Protein AF-A0A6V8LB64-F1 (afdb_monomer_lite)

Sequence (101 aa):
MHPEALSVLPAGDWRAIATSLDHGDYAGAVTALVGRNAAVMSARGGAAPWLDISNGRVRVQFRGDEAGSLLDADEVRQLWWYPYFIPSLRSILTTLQKGRP

Structure (mmCIF, N/CA/C/O backbone):
data_AF-A0A6V8LB64-F1
#
_entry.id   AF-A0A6V8LB64-F1
#
loop_
_atom_site.group_PDB
_atom_site.id
_atom_site.type_symbol
_atom_site.label_atom_id
_atom_site.label_alt_id
_atom_site.label_comp_id
_atom_site.label_asym_id
_atom_site.label_entity_id
_atom_site.label_seq_id
_atom_site.pdbx_PDB_ins_code
_atom_site.Cartn_x
_atom_site.Cartn_y
_atom_site.Cartn_z
_atom_site.occupancy
_atom_site.B_iso_or_equiv
_atom_site.auth_seq_id
_atom_site.auth_comp_id
_atom_site.auth_asym_id
_atom_site.auth_atom_id
_atom_site.pdbx_PDB_model_num
ATOM 1 N N . MET A 1 1 ? 0.916 -7.782 -23.542 1.00 68.38 1 MET A N 1
ATOM 2 C CA . MET A 1 1 ? 0.747 -6.340 -23.263 1.00 68.38 1 MET A CA 1
ATOM 3 C C . MET A 1 1 ? 1.019 -5.569 -24.541 1.00 68.38 1 MET A C 1
ATOM 5 O O . MET A 1 1 ? 1.963 -5.923 -25.240 1.00 68.38 1 MET A O 1
ATOM 9 N N . HIS A 1 2 ? 0.229 -4.546 -24.883 1.00 74.75 2 HIS A N 1
ATOM 10 C CA . HIS A 1 2 ? 0.499 -3.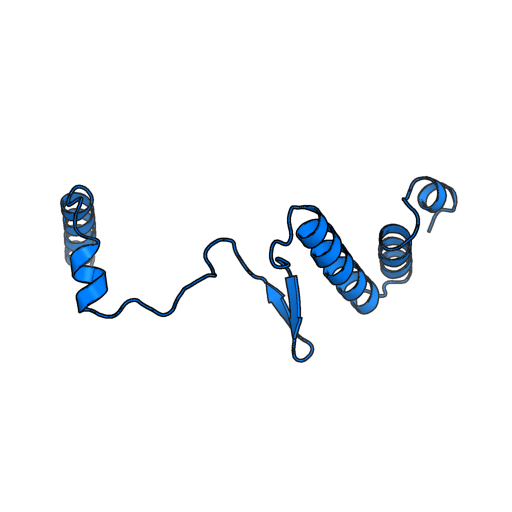751 -26.089 1.00 74.75 2 HIS A CA 1
ATOM 11 C C . HIS A 1 2 ? 1.784 -2.913 -25.900 1.00 74.75 2 HIS A C 1
ATOM 13 O O . HIS A 1 2 ? 1.916 -2.262 -24.862 1.00 74.75 2 HIS A O 1
ATOM 19 N N . PRO A 1 3 ? 2.728 -2.889 -26.858 1.00 72.44 3 PRO A N 1
ATOM 20 C CA . PRO A 1 3 ? 4.019 -2.208 -26.699 1.00 72.44 3 PRO A CA 1
ATOM 21 C C . PRO A 1 3 ? 3.893 -0.698 -26.432 1.00 72.44 3 PRO A C 1
ATOM 23 O O . PRO A 1 3 ? 4.677 -0.143 -25.665 1.00 72.44 3 PRO A O 1
ATOM 26 N N . GLU A 1 4 ? 2.858 -0.047 -26.965 1.00 76.94 4 GLU A N 1
ATOM 27 C CA . GLU A 1 4 ? 2.568 1.373 -26.695 1.00 76.94 4 GLU A CA 1
ATOM 28 C C . GLU A 1 4 ? 2.164 1.641 -25.233 1.00 76.94 4 GLU A C 1
ATOM 30 O O . GLU A 1 4 ? 2.417 2.718 -24.690 1.00 76.94 4 GLU A O 1
ATOM 35 N N . ALA A 1 5 ? 1.581 0.650 -24.550 1.00 71.00 5 ALA A N 1
ATOM 36 C CA . ALA A 1 5 ? 1.205 0.782 -23.145 1.00 71.00 5 ALA A CA 1
ATOM 37 C C . ALA A 1 5 ? 2.438 0.787 -22.220 1.00 71.00 5 ALA A C 1
ATOM 39 O O . ALA A 1 5 ? 2.428 1.428 -21.172 1.00 71.00 5 ALA A O 1
ATOM 40 N N . LEU A 1 6 ? 3.534 0.130 -22.613 1.00 72.69 6 LEU A N 1
ATOM 41 C CA . LEU A 1 6 ? 4.793 0.129 -21.855 1.00 72.69 6 LEU A CA 1
ATOM 42 C C . LEU A 1 6 ? 5.568 1.446 -21.988 1.00 72.69 6 LEU A C 1
ATOM 44 O O . LEU A 1 6 ? 6.297 1.824 -21.064 1.00 72.69 6 LEU A O 1
ATOM 48 N N . SER A 1 7 ? 5.417 2.155 -23.111 1.00 76.12 7 SER A N 1
ATOM 49 C CA . SER A 1 7 ? 6.097 3.436 -23.339 1.00 76.12 7 SER A CA 1
ATOM 50 C C . SER A 1 7 ? 5.518 4.589 -22.524 1.00 76.12 7 SER A C 1
ATOM 52 O O . SER A 1 7 ? 6.252 5.522 -22.214 1.00 76.12 7 SER A O 1
ATOM 54 N N . VAL A 1 8 ? 4.240 4.520 -22.139 1.00 80.88 8 VAL A N 1
ATOM 55 C CA . VAL A 1 8 ? 3.583 5.563 -21.328 1.00 80.88 8 VAL A CA 1
ATOM 56 C C . VAL A 1 8 ? 3.765 5.366 -19.822 1.00 80.88 8 VAL A C 1
ATOM 58 O O . VAL A 1 8 ? 3.549 6.298 -19.048 1.00 80.88 8 VAL A O 1
ATOM 61 N N . LEU A 1 9 ? 4.172 4.169 -19.386 1.00 75.69 9 LEU A N 1
ATOM 62 C CA . LEU A 1 9 ? 4.407 3.888 -17.973 1.00 75.69 9 LEU A CA 1
ATOM 63 C C . LEU A 1 9 ? 5.793 4.386 -17.536 1.00 75.69 9 LEU A C 1
ATOM 65 O O . LEU A 1 9 ? 6.789 4.089 -18.212 1.00 75.69 9 LEU A O 1
ATOM 69 N N . PRO A 1 10 ? 5.891 5.063 -16.373 1.00 75.81 10 PRO A N 1
ATOM 70 C CA . PRO A 1 10 ? 7.176 5.367 -15.760 1.00 75.81 10 PRO A CA 1
ATOM 71 C C . PRO A 1 10 ? 8.009 4.089 -15.595 1.00 75.81 10 PRO A C 1
ATOM 73 O O . PRO A 1 10 ? 7.471 3.023 -15.283 1.00 75.81 10 PRO A O 1
ATOM 76 N N . ALA A 1 11 ? 9.324 4.189 -15.805 1.00 70.56 11 ALA A N 1
ATOM 77 C CA . ALA A 1 11 ? 10.236 3.071 -15.577 1.00 70.56 11 ALA A CA 1
ATOM 78 C C . ALA A 1 11 ? 10.195 2.594 -14.108 1.00 70.56 11 ALA A C 1
ATOM 80 O O . ALA A 1 11 ? 9.788 3.336 -13.213 1.00 70.56 11 ALA A O 1
ATOM 81 N N . GLY A 1 12 ? 10.631 1.355 -13.862 1.00 78.00 12 GLY A N 1
ATOM 82 C CA . GLY A 1 12 ? 10.620 0.748 -12.527 1.00 78.00 12 GLY A CA 1
ATOM 83 C C . GLY A 1 12 ? 9.288 0.070 -12.193 1.00 78.00 12 GLY A C 1
ATOM 84 O O . GLY A 1 12 ? 8.746 -0.671 -13.018 1.00 78.00 12 GLY A O 1
ATOM 85 N N . ASP A 1 13 ? 8.770 0.320 -10.989 1.00 84.50 13 ASP A N 1
ATOM 86 C CA . ASP A 1 13 ? 7.663 -0.423 -10.367 1.00 84.50 13 ASP A CA 1
ATOM 87 C C . ASP A 1 13 ? 6.420 -0.554 -11.258 1.00 84.50 13 ASP A C 1
ATOM 89 O O . ASP A 1 13 ? 5.825 -1.625 -11.345 1.00 84.50 13 ASP A O 1
ATOM 93 N N . TRP A 1 14 ? 6.036 0.508 -11.976 1.00 88.00 14 TRP A N 1
ATOM 94 C CA . TRP A 1 14 ? 4.827 0.499 -12.807 1.00 88.00 14 TRP A CA 1
ATOM 95 C C . TRP A 1 14 ? 4.915 -0.459 -13.996 1.00 88.00 14 TRP A C 1
ATOM 97 O O . TRP A 1 14 ? 3.919 -1.099 -14.334 1.00 88.00 14 TRP A O 1
ATOM 107 N N . ARG A 1 15 ? 6.099 -0.620 -14.600 1.00 88.69 15 ARG A N 1
ATOM 108 C CA . ARG A 1 15 ? 6.309 -1.619 -15.658 1.00 88.69 15 ARG A CA 1
ATOM 109 C C . ARG A 1 15 ? 6.297 -3.038 -15.103 1.00 88.69 15 ARG A C 1
ATOM 111 O O . ARG A 1 15 ? 5.749 -3.923 -15.755 1.00 88.69 15 ARG A O 1
ATOM 118 N N . ALA A 1 16 ? 6.851 -3.251 -13.908 1.00 88.31 16 ALA A N 1
ATOM 119 C CA . ALA A 1 16 ? 6.835 -4.555 -13.247 1.00 88.31 16 ALA A CA 1
ATOM 120 C C . ALA A 1 16 ? 5.402 -4.983 -12.888 1.00 88.31 16 ALA A C 1
ATOM 122 O O . ALA A 1 16 ? 4.997 -6.101 -13.205 1.00 88.31 16 ALA A O 1
ATOM 123 N N . ILE A 1 17 ? 4.606 -4.068 -12.323 1.00 91.62 17 ILE A N 1
ATOM 124 C CA . ILE A 1 17 ? 3.183 -4.286 -12.025 1.00 91.62 17 ILE A CA 1
ATOM 125 C C . ILE A 1 17 ? 2.428 -4.650 -13.303 1.00 91.62 17 ILE A C 1
ATOM 127 O O . ILE A 1 17 ? 1.740 -5.667 -13.351 1.00 91.62 17 ILE A O 1
ATOM 131 N N . ALA A 1 18 ? 2.572 -3.843 -14.353 1.00 90.25 18 ALA A N 1
ATOM 132 C CA . ALA A 1 18 ? 1.796 -4.031 -15.568 1.00 90.25 18 ALA A CA 1
ATOM 133 C C . ALA A 1 18 ? 2.190 -5.303 -16.339 1.00 90.25 18 ALA A C 1
ATOM 135 O O . ALA A 1 18 ? 1.315 -6.003 -16.840 1.00 90.25 18 ALA A O 1
ATOM 136 N N . THR A 1 19 ? 3.481 -5.650 -16.355 1.00 90.25 19 THR A N 1
ATOM 137 C CA . THR A 1 19 ? 3.966 -6.927 -16.907 1.00 90.25 19 THR A CA 1
ATOM 138 C C . THR A 1 19 ? 3.385 -8.114 -16.144 1.00 90.25 19 THR A C 1
ATOM 140 O O . THR A 1 19 ? 2.907 -9.059 -16.766 1.00 90.25 19 THR A O 1
ATOM 143 N N . SER A 1 20 ? 3.385 -8.058 -14.809 1.00 92.56 20 SER A N 1
ATOM 144 C CA . SER A 1 20 ? 2.867 -9.145 -13.969 1.00 92.56 20 SER A CA 1
ATOM 145 C C . SER A 1 20 ? 1.364 -9.347 -14.186 1.00 92.56 20 SER A C 1
ATOM 147 O O . SER A 1 20 ? 0.910 -10.472 -14.369 1.00 92.56 20 SER A O 1
ATOM 149 N N . LEU A 1 21 ? 0.594 -8.255 -14.268 1.00 91.94 21 LEU A N 1
ATOM 150 C CA . LEU A 1 21 ? -0.842 -8.306 -14.567 1.00 91.94 21 LEU A CA 1
ATOM 151 C C . LEU A 1 21 ? -1.134 -8.900 -15.950 1.00 91.94 21 LEU A C 1
ATOM 153 O O . LEU A 1 21 ? -2.057 -9.696 -16.086 1.00 91.94 21 LEU A O 1
ATOM 157 N N . ASP A 1 22 ? -0.345 -8.538 -16.961 1.00 92.75 22 ASP A N 1
ATOM 158 C CA . ASP A 1 22 ? -0.500 -9.044 -18.327 1.00 92.75 22 ASP A CA 1
ATOM 159 C C . ASP A 1 22 ? -0.248 -10.554 -18.440 1.00 92.75 22 ASP A C 1
ATOM 161 O O . ASP A 1 22 ? -0.930 -11.240 -19.196 1.00 92.75 22 ASP A O 1
ATOM 165 N N . HIS A 1 23 ? 0.689 -11.081 -17.650 1.00 92.19 23 HIS A N 1
ATOM 166 C CA . HIS A 1 23 ? 1.009 -12.510 -17.612 1.00 92.19 23 HIS A CA 1
ATOM 167 C C . HIS A 1 23 ? 0.117 -13.307 -16.646 1.00 92.19 23 HIS A C 1
ATOM 169 O O . HIS A 1 23 ? 0.298 -14.515 -16.505 1.00 92.19 23 HIS A O 1
ATOM 175 N N . GLY A 1 24 ? -0.830 -12.656 -15.960 1.00 94.31 24 GLY A N 1
ATOM 176 C CA . GLY A 1 24 ? -1.638 -13.288 -14.914 1.00 94.31 24 GLY A CA 1
ATOM 177 C C . GLY A 1 24 ? -0.851 -13.637 -13.643 1.00 94.31 24 GLY A C 1
ATOM 178 O O . GLY A 1 24 ? -1.353 -14.374 -12.794 1.00 94.31 24 GLY A O 1
ATOM 179 N N . ASP A 1 25 ? 0.363 -13.106 -13.479 1.00 94.75 25 ASP A N 1
ATOM 180 C CA . ASP A 1 25 ? 1.158 -13.237 -12.258 1.00 94.75 25 ASP A CA 1
ATOM 181 C C . ASP A 1 25 ? 0.654 -12.260 -11.189 1.00 94.75 25 ASP A C 1
ATOM 183 O O . ASP A 1 25 ? 1.206 -11.184 -10.934 1.00 94.75 25 ASP A O 1
ATOM 187 N N . TYR A 1 26 ? -0.445 -12.638 -10.544 1.00 91.50 26 TYR A N 1
ATOM 188 C CA . TYR A 1 26 ? -1.042 -11.825 -9.490 1.00 91.50 26 TYR A CA 1
ATOM 189 C C . TYR A 1 26 ? -0.158 -11.736 -8.242 1.00 91.50 26 TYR A C 1
ATOM 191 O O . TYR A 1 26 ? -0.199 -10.724 -7.545 1.00 91.50 26 TYR A O 1
ATOM 199 N N . ALA A 1 27 ? 0.664 -12.750 -7.959 1.00 90.31 27 ALA A N 1
ATOM 200 C CA . ALA A 1 27 ? 1.563 -12.734 -6.807 1.00 90.31 27 ALA A CA 1
ATOM 201 C C . ALA A 1 27 ? 2.686 -11.700 -6.997 1.00 90.31 27 ALA A C 1
ATOM 203 O O . ALA A 1 27 ? 2.937 -10.878 -6.105 1.00 90.31 27 ALA A O 1
ATOM 204 N N . GLY A 1 28 ? 3.306 -11.684 -8.179 1.00 91.00 28 GLY A N 1
ATOM 205 C CA . GLY A 1 28 ? 4.270 -10.663 -8.582 1.00 91.00 28 GLY A CA 1
ATOM 206 C C . GLY A 1 28 ? 3.650 -9.267 -8.601 1.00 91.00 28 GLY A C 1
ATOM 207 O O . GLY A 1 28 ? 4.220 -8.329 -8.037 1.00 91.00 28 GLY A O 1
ATOM 208 N N . ALA A 1 29 ? 2.431 -9.134 -9.135 1.00 92.62 29 ALA A N 1
ATOM 209 C CA . ALA A 1 29 ? 1.712 -7.862 -9.165 1.00 92.62 29 ALA A CA 1
ATOM 210 C C . ALA A 1 29 ? 1.436 -7.307 -7.757 1.00 92.62 29 ALA A C 1
ATOM 212 O O . ALA A 1 29 ? 1.696 -6.131 -7.497 1.00 92.62 29 ALA A O 1
ATOM 213 N N . VAL A 1 30 ? 0.952 -8.144 -6.831 1.00 90.81 30 VAL A N 1
ATOM 214 C CA . VAL A 1 30 ? 0.700 -7.753 -5.432 1.00 90.81 30 VAL A CA 1
ATOM 215 C C . VAL A 1 30 ? 1.994 -7.322 -4.748 1.00 90.81 30 VAL A C 1
ATOM 217 O O . VAL A 1 30 ? 2.023 -6.281 -4.096 1.00 90.81 30 VAL A O 1
ATOM 220 N N . THR A 1 31 ? 3.080 -8.070 -4.941 1.00 91.62 31 THR A N 1
ATOM 221 C CA . THR A 1 31 ? 4.388 -7.743 -4.352 1.00 91.62 31 THR A CA 1
ATOM 222 C C . THR A 1 31 ? 4.898 -6.387 -4.845 1.00 91.62 31 THR A C 1
ATOM 224 O O . THR A 1 31 ? 5.300 -5.540 -4.044 1.00 91.62 31 THR A O 1
ATOM 227 N N . ALA A 1 32 ? 4.815 -6.136 -6.153 1.00 91.81 32 ALA A N 1
ATOM 228 C CA . ALA A 1 32 ? 5.244 -4.876 -6.751 1.00 91.81 32 ALA A CA 1
ATOM 229 C C . ALA A 1 32 ? 4.369 -3.685 -6.307 1.00 91.81 32 ALA A C 1
ATOM 231 O O . ALA A 1 32 ? 4.886 -2.595 -6.056 1.00 91.81 32 ALA A O 1
ATOM 232 N N . LEU A 1 33 ? 3.059 -3.890 -6.132 1.00 91.62 33 LEU A N 1
ATOM 233 C CA . LEU A 1 33 ? 2.145 -2.876 -5.592 1.00 91.62 33 LEU A CA 1
ATOM 234 C C . LEU A 1 33 ? 2.462 -2.517 -4.134 1.00 91.62 33 LEU A C 1
ATOM 236 O O . LEU A 1 33 ? 2.440 -1.336 -3.783 1.00 91.62 33 LEU A O 1
ATOM 240 N N . VAL A 1 34 ? 2.793 -3.503 -3.294 1.00 91.50 34 VAL A N 1
ATOM 241 C CA . VAL A 1 34 ? 3.202 -3.263 -1.899 1.00 91.50 34 VAL A CA 1
ATOM 242 C C . VAL A 1 34 ? 4.506 -2.463 -1.844 1.00 91.50 34 VAL A C 1
ATOM 244 O O . VAL A 1 34 ? 4.582 -1.468 -1.121 1.00 91.50 34 VAL A O 1
ATOM 247 N N . GLY A 1 35 ? 5.500 -2.821 -2.662 1.00 90.62 35 GLY A N 1
ATOM 248 C CA . GLY A 1 35 ? 6.750 -2.059 -2.772 1.00 90.62 35 GLY A CA 1
ATOM 249 C C . GLY A 1 35 ? 6.511 -0.612 -3.211 1.00 90.62 35 GLY A C 1
ATOM 250 O O . GLY A 1 35 ? 7.011 0.330 -2.588 1.00 90.62 35 GLY A O 1
ATOM 251 N N . ARG A 1 36 ? 5.653 -0.412 -4.219 1.00 90.75 36 ARG A N 1
ATOM 252 C CA . ARG A 1 36 ? 5.284 0.925 -4.691 1.00 90.75 36 ARG A CA 1
ATOM 253 C C . ARG A 1 36 ? 4.583 1.746 -3.609 1.00 90.75 36 ARG A C 1
ATOM 255 O O . ARG A 1 36 ? 4.868 2.937 -3.472 1.00 90.75 36 ARG A O 1
ATOM 262 N N . ASN A 1 37 ? 3.692 1.131 -2.834 1.00 90.00 37 ASN A N 1
ATOM 263 C CA . ASN A 1 37 ? 3.031 1.773 -1.700 1.00 90.00 37 ASN A CA 1
ATOM 264 C C . ASN A 1 37 ? 4.052 2.279 -0.667 1.00 90.00 37 ASN A C 1
ATOM 266 O O . ASN A 1 37 ? 3.987 3.443 -0.266 1.00 90.00 37 ASN A O 1
ATOM 270 N N . ALA A 1 38 ? 5.033 1.452 -0.299 1.00 88.69 38 ALA A N 1
ATOM 271 C CA . ALA A 1 38 ? 6.088 1.847 0.631 1.00 88.69 38 ALA A CA 1
ATOM 272 C C . ALA A 1 38 ? 6.925 3.023 0.099 1.00 88.69 38 ALA A C 1
ATOM 274 O O . ALA A 1 38 ? 7.160 3.991 0.824 1.00 88.69 38 ALA A O 1
ATOM 275 N N . ALA A 1 39 ? 7.299 2.998 -1.184 1.00 88.44 39 ALA A N 1
ATOM 276 C CA . ALA A 1 39 ? 8.038 4.090 -1.819 1.00 88.44 39 ALA A CA 1
ATOM 277 C C . ALA A 1 39 ? 7.252 5.415 -1.814 1.00 88.44 39 ALA A C 1
ATOM 279 O O . ALA A 1 39 ? 7.811 6.474 -1.521 1.00 88.44 39 ALA A O 1
ATOM 280 N N . VAL A 1 40 ? 5.944 5.375 -2.100 1.00 88.06 40 VAL A N 1
ATOM 281 C CA . VAL A 1 40 ? 5.082 6.570 -2.065 1.00 88.06 40 VAL A CA 1
ATOM 282 C C . VAL A 1 40 ? 4.933 7.105 -0.641 1.00 88.06 40 VAL A C 1
ATOM 284 O O . VAL A 1 40 ? 4.984 8.320 -0.455 1.00 88.06 40 VAL A O 1
ATOM 287 N N . MET A 1 41 ? 4.760 6.239 0.361 1.00 84.38 41 MET A N 1
ATOM 288 C CA . MET A 1 41 ? 4.639 6.672 1.760 1.00 84.38 41 MET A CA 1
ATOM 289 C C . MET A 1 41 ? 5.949 7.256 2.300 1.00 84.38 41 MET A C 1
ATOM 291 O O . MET A 1 41 ? 5.925 8.308 2.940 1.00 84.38 41 MET A O 1
ATOM 295 N N . SER A 1 42 ? 7.095 6.668 1.945 1.00 84.44 42 SER A N 1
ATOM 296 C CA . SER A 1 42 ? 8.416 7.216 2.273 1.00 84.44 42 SER A CA 1
ATOM 297 C C . SER A 1 42 ? 8.610 8.621 1.686 1.00 84.44 42 SER A C 1
ATOM 299 O O . SER A 1 42 ? 8.964 9.553 2.410 1.00 84.44 42 SER A O 1
ATOM 301 N N . ALA A 1 43 ? 8.263 8.818 0.408 1.00 85.56 43 ALA A N 1
ATOM 302 C CA . ALA A 1 43 ? 8.345 10.122 -0.253 1.00 85.56 43 ALA A CA 1
ATOM 303 C C . ALA A 1 43 ? 7.407 11.187 0.353 1.00 85.56 43 ALA A C 1
ATOM 305 O O . ALA A 1 43 ? 7.665 12.380 0.219 1.00 85.56 43 ALA A O 1
ATOM 306 N N . ARG A 1 44 ? 6.332 10.782 1.045 1.00 78.81 44 ARG A N 1
ATOM 307 C CA . ARG A 1 44 ? 5.374 11.675 1.726 1.00 78.81 44 ARG A CA 1
ATOM 308 C C . ARG A 1 44 ? 5.809 12.089 3.139 1.00 78.81 44 ARG A C 1
ATOM 310 O O . ARG A 1 44 ? 4.966 12.475 3.943 1.00 78.81 44 ARG A O 1
ATOM 317 N N . GLY A 1 45 ? 7.108 12.036 3.437 1.00 75.50 45 GLY A N 1
ATOM 318 C CA . GLY A 1 45 ? 7.664 12.460 4.726 1.00 75.50 45 GLY A CA 1
ATOM 319 C C . GLY A 1 45 ? 7.891 11.316 5.713 1.00 75.50 45 GLY A C 1
ATOM 320 O O . GLY A 1 45 ? 7.783 11.528 6.915 1.00 75.50 45 GLY A O 1
ATOM 321 N N . GLY A 1 46 ? 8.193 10.109 5.218 1.00 71.75 46 GLY A N 1
ATOM 322 C CA . GLY A 1 46 ? 8.543 8.966 6.067 1.00 71.75 46 GLY A CA 1
ATOM 323 C C . GLY A 1 46 ? 7.356 8.293 6.757 1.00 71.75 46 GLY A C 1
ATOM 324 O O . GLY A 1 46 ? 7.548 7.615 7.762 1.00 71.75 46 GLY A O 1
ATOM 325 N N . ALA A 1 47 ? 6.138 8.473 6.236 1.00 73.62 47 ALA A N 1
ATOM 326 C CA . ALA A 1 47 ? 4.959 7.799 6.767 1.00 73.62 47 ALA A CA 1
ATOM 327 C C . ALA A 1 47 ? 5.087 6.272 6.625 1.00 73.62 47 ALA A C 1
ATOM 329 O O . ALA A 1 47 ? 5.684 5.771 5.666 1.00 73.62 47 ALA A O 1
ATOM 330 N N . ALA A 1 48 ? 4.492 5.531 7.561 1.00 79.81 48 ALA A N 1
ATOM 331 C CA . ALA A 1 48 ? 4.437 4.079 7.473 1.00 79.81 48 ALA A CA 1
ATOM 332 C C . ALA A 1 48 ? 3.640 3.631 6.224 1.00 79.81 48 ALA A C 1
ATOM 334 O O . ALA A 1 48 ? 2.619 4.243 5.888 1.00 79.81 48 ALA A O 1
ATOM 335 N N . PRO A 1 49 ? 4.070 2.563 5.526 1.00 84.88 49 PRO A N 1
ATOM 336 C CA . PRO A 1 49 ? 3.313 1.977 4.425 1.00 84.88 49 PRO A CA 1
ATOM 337 C C . PRO A 1 49 ? 1.917 1.519 4.871 1.00 84.88 49 PRO A C 1
ATOM 339 O O . PRO A 1 49 ? 1.782 0.784 5.843 1.00 84.88 49 PRO A O 1
ATOM 342 N N . TRP A 1 50 ? 0.874 1.860 4.105 1.00 84.50 50 TRP A N 1
ATOM 343 C CA . TRP A 1 50 ? -0.483 1.328 4.335 1.00 84.50 50 TRP A CA 1
ATOM 344 C C . TRP A 1 50 ? -0.620 -0.178 4.097 1.00 84.50 50 TRP A C 1
ATOM 346 O O . TRP A 1 50 ? -1.597 -0.787 4.512 1.00 84.50 50 TRP A O 1
ATOM 356 N N . LEU A 1 51 ? 0.325 -0.776 3.382 1.00 88.50 51 LEU A N 1
ATOM 357 C CA . LEU A 1 51 ? 0.350 -2.179 3.017 1.00 88.50 51 LEU A CA 1
ATOM 358 C C . LEU A 1 51 ? 1.767 -2.678 3.250 1.00 88.50 51 LEU A C 1
ATOM 360 O O . LEU A 1 51 ? 2.718 -2.023 2.818 1.00 88.50 51 LEU A O 1
ATOM 364 N N . ASP A 1 52 ? 1.881 -3.834 3.888 1.00 88.62 52 ASP A N 1
ATOM 365 C CA . ASP A 1 52 ? 3.132 -4.566 4.064 1.00 88.62 52 ASP A CA 1
ATOM 366 C C . ASP A 1 52 ? 2.891 -6.072 3.891 1.00 88.62 52 ASP A C 1
ATOM 368 O O . ASP A 1 52 ? 1.771 -6.556 4.077 1.00 88.62 52 ASP A O 1
ATOM 372 N N . ILE A 1 53 ? 3.928 -6.827 3.530 1.00 88.62 53 ILE A N 1
ATOM 373 C CA . ILE A 1 53 ? 3.871 -8.291 3.472 1.00 88.62 53 ILE A CA 1
ATOM 374 C C . ILE A 1 53 ? 4.617 -8.843 4.681 1.00 88.62 53 ILE A C 1
ATOM 376 O O . ILE A 1 53 ? 5.838 -8.775 4.770 1.00 88.62 53 ILE A O 1
ATOM 380 N N . SER A 1 54 ? 3.874 -9.467 5.590 1.00 84.31 54 SER A N 1
ATOM 381 C CA . SER A 1 54 ? 4.417 -10.085 6.797 1.00 84.31 54 SER A CA 1
ATOM 382 C C . SER A 1 54 ? 3.909 -11.518 6.909 1.00 84.31 54 SER A C 1
ATOM 384 O O . SER A 1 54 ? 2.709 -11.770 6.794 1.00 84.31 54 SER A O 1
ATOM 386 N N . ASN A 1 55 ? 4.819 -12.475 7.114 1.00 83.50 55 ASN A N 1
ATOM 387 C CA . ASN A 1 55 ? 4.503 -13.907 7.223 1.00 83.50 55 ASN A CA 1
ATOM 388 C C . ASN A 1 55 ? 3.677 -14.446 6.038 1.00 83.50 55 ASN A C 1
ATOM 390 O O . ASN A 1 55 ? 2.723 -15.203 6.222 1.00 83.50 55 ASN A O 1
ATOM 394 N N . GLY A 1 56 ? 4.003 -14.004 4.818 1.00 85.25 56 GLY A N 1
ATOM 395 C CA . GLY A 1 56 ? 3.296 -14.408 3.598 1.00 85.25 56 GLY A CA 1
ATOM 396 C C . GLY A 1 56 ? 1.860 -13.883 3.491 1.00 85.25 56 GLY A C 1
ATOM 397 O O . GLY A 1 56 ? 1.096 -14.368 2.661 1.00 85.25 56 GLY A O 1
ATOM 398 N N . ARG A 1 57 ? 1.467 -12.913 4.324 1.00 85.25 57 ARG A N 1
ATOM 399 C CA . ARG A 1 57 ? 0.146 -12.276 4.296 1.00 85.25 57 ARG A CA 1
ATOM 400 C C . ARG A 1 57 ? 0.283 -10.779 4.061 1.00 85.25 57 ARG A C 1
ATOM 402 O O . ARG A 1 57 ? 1.184 -10.142 4.601 1.00 85.25 57 ARG A O 1
ATOM 409 N N . VAL A 1 58 ? -0.648 -10.221 3.291 1.00 86.25 58 VAL A N 1
ATOM 410 C CA . VAL A 1 58 ? -0.776 -8.769 3.136 1.00 86.25 58 VAL A CA 1
ATOM 411 C C . VAL A 1 58 ? -1.418 -8.212 4.404 1.00 86.25 58 VAL A C 1
ATOM 413 O O . VAL A 1 58 ? -2.551 -8.557 4.740 1.00 86.25 58 VAL A O 1
ATOM 416 N N . ARG A 1 59 ? -0.683 -7.367 5.121 1.00 85.50 59 ARG A N 1
ATOM 417 C CA . ARG A 1 59 ? -1.180 -6.576 6.244 1.00 85.50 59 ARG A CA 1
ATOM 418 C C . ARG A 1 59 ? -1.564 -5.197 5.726 1.00 85.50 59 ARG A C 1
ATOM 420 O O . ARG A 1 59 ? -0.743 -4.529 5.107 1.00 85.50 59 ARG A O 1
ATOM 427 N N . VAL A 1 60 ? -2.792 -4.779 6.013 1.00 84.94 60 VAL A N 1
ATOM 428 C CA . VAL A 1 60 ? -3.290 -3.429 5.727 1.00 84.94 60 VAL A CA 1
ATOM 429 C C . VAL A 1 60 ? -3.249 -2.623 7.021 1.00 84.94 60 VAL A C 1
ATOM 431 O O . VAL A 1 60 ? -3.691 -3.124 8.051 1.00 84.94 60 VAL A O 1
ATOM 434 N N . GLN A 1 61 ? -2.697 -1.415 6.976 1.00 76.50 61 GLN A N 1
ATOM 435 C CA . GLN A 1 61 ? -2.670 -0.461 8.082 1.00 76.50 61 GLN A CA 1
ATOM 436 C C . GLN A 1 61 ? -3.586 0.712 7.739 1.00 76.50 61 GLN A C 1
ATOM 438 O O . GLN A 1 61 ? -3.392 1.372 6.712 1.00 76.50 61 GLN A O 1
ATOM 443 N N . PHE A 1 62 ? -4.575 0.989 8.586 1.00 68.06 62 PHE A N 1
ATOM 444 C CA . PHE A 1 62 ? -5.409 2.177 8.456 1.00 68.06 62 PHE A CA 1
ATOM 445 C C . PHE A 1 62 ? -4.842 3.341 9.268 1.00 68.06 62 PHE A C 1
ATOM 447 O O . PHE A 1 62 ? -4.210 3.174 10.309 1.00 68.06 62 PHE A O 1
ATOM 454 N N . ARG A 1 63 ? -5.093 4.568 8.805 1.00 57.78 63 ARG A N 1
ATOM 455 C CA . ARG A 1 63 ? -4.781 5.776 9.574 1.00 57.78 63 ARG A CA 1
ATOM 456 C C . ARG A 1 63 ? -5.653 5.785 10.838 1.00 57.78 63 ARG A C 1
ATOM 458 O O . ARG A 1 63 ? -6.856 5.997 10.731 1.00 57.78 63 ARG A O 1
ATOM 465 N N . GLY A 1 64 ? -5.041 5.537 11.996 1.00 55.09 64 GLY A N 1
ATOM 466 C CA . GLY A 1 64 ? -5.730 5.315 13.276 1.00 55.09 64 GLY A CA 1
ATOM 467 C C . GLY A 1 64 ? -5.527 3.915 13.874 1.00 55.09 64 GLY A C 1
ATOM 468 O O . GLY A 1 64 ? -5.796 3.741 15.056 1.00 55.09 64 GLY A O 1
ATOM 469 N N . ASP A 1 65 ? -4.980 2.959 13.107 1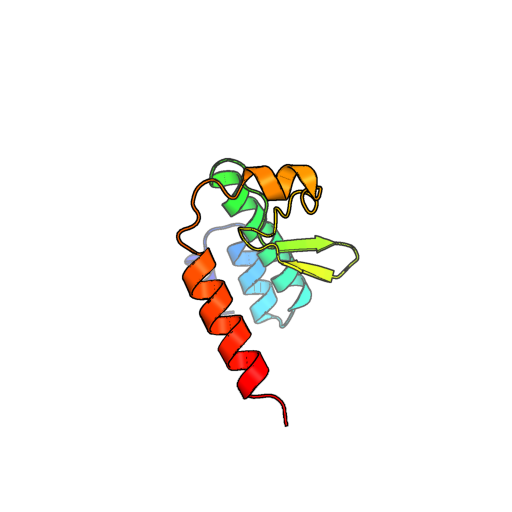.00 53.81 65 ASP A N 1
ATOM 470 C CA . ASP A 1 65 ? -4.469 1.673 13.628 1.00 53.81 65 ASP A CA 1
ATOM 471 C C . ASP A 1 65 ? -3.109 1.822 14.324 1.00 53.81 65 ASP A C 1
ATOM 473 O O . ASP A 1 65 ? -2.594 0.867 14.905 1.00 53.81 65 ASP A O 1
ATOM 477 N N . GLU A 1 66 ? -2.575 3.047 14.378 1.00 51.75 66 GLU A N 1
ATOM 478 C CA . GLU A 1 66 ? -1.783 3.519 15.516 1.00 51.75 66 GLU A CA 1
ATOM 479 C C . GLU A 1 66 ? -2.673 3.539 16.774 1.00 51.75 66 GLU A C 1
ATOM 481 O O . GLU A 1 66 ? -2.811 4.546 17.466 1.00 51.75 66 GLU A O 1
ATOM 486 N N . ALA A 1 67 ? -3.313 2.413 17.083 1.00 50.44 67 ALA A N 1
ATOM 487 C CA . ALA A 1 67 ? -3.713 2.105 18.426 1.00 50.44 67 ALA A CA 1
ATOM 488 C C . ALA A 1 67 ? -2.397 1.962 19.193 1.00 50.44 67 ALA A C 1
ATOM 490 O O . ALA A 1 67 ? -1.855 0.868 19.364 1.00 50.44 67 ALA A O 1
ATOM 491 N N . GLY A 1 68 ? -1.879 3.100 19.667 1.00 56.91 68 GLY A N 1
ATOM 492 C CA . GLY A 1 68 ? -1.226 3.111 20.962 1.00 56.91 68 GLY A CA 1
ATOM 493 C C . GLY A 1 68 ? -2.057 2.218 21.876 1.00 56.91 68 GLY A C 1
ATOM 494 O O . GLY A 1 68 ? -3.291 2.225 21.789 1.00 56.91 68 GLY A O 1
ATOM 495 N N . SER A 1 69 ? -1.375 1.361 22.634 1.00 60.78 69 SER A N 1
ATOM 496 C CA . SER A 1 69 ? -1.991 0.445 23.594 1.00 60.78 69 SER A CA 1
ATOM 497 C C . SER A 1 69 ? -3.239 1.066 24.210 1.00 60.78 69 SER A C 1
ATOM 499 O O . SER A 1 69 ? -3.198 2.246 24.563 1.00 60.78 69 SER A O 1
ATOM 501 N N . LEU A 1 70 ? -4.324 0.286 24.323 1.00 64.44 70 LEU A N 1
ATOM 502 C CA . LEU A 1 70 ? -5.519 0.718 25.050 1.00 64.44 70 LEU A CA 1
ATOM 503 C C . LEU A 1 70 ? -5.073 1.449 26.317 1.00 64.44 70 LEU A C 1
ATOM 505 O O . LEU A 1 70 ? -4.332 0.877 27.116 1.00 64.44 70 LEU A O 1
ATOM 509 N N . LEU A 1 71 ? -5.462 2.719 26.417 1.00 69.06 71 LEU A N 1
ATOM 510 C CA . LEU A 1 71 ? -5.119 3.565 27.550 1.00 69.06 71 LEU A CA 1
ATOM 511 C C . LEU A 1 71 ? -5.551 2.866 28.836 1.00 69.06 71 LEU A C 1
ATOM 513 O O . LEU A 1 71 ? -6.615 2.232 28.872 1.00 69.06 71 LEU A O 1
ATOM 517 N N . ASP A 1 72 ? -4.747 2.993 29.886 1.00 70.06 72 ASP A N 1
ATOM 518 C CA . ASP A 1 72 ? -5.148 2.474 31.187 1.00 70.06 72 ASP A CA 1
ATOM 519 C C . ASP A 1 72 ? -6.408 3.216 31.670 1.00 70.06 72 ASP A C 1
ATOM 521 O O . ASP A 1 72 ? -6.696 4.352 31.273 1.00 70.06 72 ASP A O 1
ATOM 525 N N . ALA A 1 73 ? -7.193 2.576 32.532 1.00 72.75 73 ALA A N 1
ATOM 526 C CA . ALA A 1 73 ? -8.451 3.101 33.044 1.00 72.75 73 ALA A CA 1
ATOM 527 C C . ALA A 1 73 ? -8.302 4.514 33.634 1.00 72.75 73 ALA A C 1
ATOM 529 O O . ALA A 1 73 ? -9.225 5.327 33.528 1.00 72.75 73 ALA A O 1
ATOM 530 N N . ASP A 1 74 ? -7.147 4.820 34.225 1.00 75.69 74 ASP A N 1
ATOM 531 C CA . ASP A 1 74 ? -6.852 6.131 34.798 1.00 75.69 74 ASP A CA 1
ATOM 532 C C . ASP A 1 74 ? -6.553 7.201 33.735 1.00 75.69 74 ASP A C 1
ATOM 534 O O . ASP A 1 74 ? -6.953 8.354 33.905 1.00 75.69 74 ASP A O 1
ATOM 538 N N . GLU A 1 75 ? -5.951 6.830 32.604 1.00 73.44 75 GLU A N 1
ATOM 539 C CA . GLU A 1 75 ? -5.707 7.727 31.467 1.00 73.44 75 GLU A CA 1
ATOM 540 C C . GLU A 1 75 ? -7.011 8.040 30.720 1.00 73.44 75 GLU A C 1
ATOM 542 O O . GLU A 1 75 ? -7.283 9.192 30.372 1.00 73.44 75 GLU A O 1
ATOM 547 N N . VAL A 1 76 ? -7.888 7.042 30.556 1.00 74.69 76 VAL A N 1
ATOM 548 C CA . VAL A 1 76 ? -9.213 7.218 29.935 1.00 74.69 76 VAL A CA 1
ATOM 549 C C . VAL A 1 76 ? -10.055 8.250 30.689 1.00 74.69 76 VAL A C 1
ATOM 551 O O . VAL A 1 76 ? -10.740 9.060 30.061 1.00 74.69 76 VAL A O 1
ATOM 554 N N . ARG A 1 77 ? -9.994 8.271 32.029 1.00 69.12 77 ARG A N 1
ATOM 555 C CA . ARG A 1 77 ? -10.738 9.243 32.854 1.00 69.12 77 ARG A CA 1
ATOM 556 C C . ARG A 1 77 ? -10.304 10.687 32.611 1.00 69.12 77 ARG A C 1
ATOM 558 O O . ARG A 1 77 ? -11.126 11.588 32.760 1.00 69.12 77 ARG A O 1
ATOM 565 N N . GLN A 1 78 ? -9.052 10.921 32.222 1.00 69.50 78 GLN A N 1
ATOM 566 C CA . GLN A 1 78 ? -8.528 12.269 31.982 1.00 69.50 78 GLN A CA 1
ATOM 567 C C . GLN A 1 78 ? -8.955 12.835 30.621 1.00 69.50 78 GLN A C 1
ATOM 569 O O . GLN A 1 78 ? -9.046 14.050 30.459 1.00 69.50 78 GLN A O 1
ATOM 574 N N . LEU A 1 79 ? -9.306 11.975 29.660 1.00 66.31 79 LEU A N 1
ATOM 575 C CA . LEU A 1 79 ? -9.798 12.391 28.341 1.00 66.31 79 LEU A CA 1
ATOM 576 C C . LEU A 1 79 ? -11.254 12.884 28.353 1.00 66.31 79 LEU A C 1
ATOM 578 O O . LEU A 1 79 ? -11.736 13.433 27.362 1.00 66.31 79 LEU A O 1
ATOM 582 N N . TRP A 1 80 ? -11.961 12.751 29.478 1.00 65.25 80 TRP A N 1
ATOM 583 C CA . TRP A 1 80 ? -13.343 13.211 29.661 1.00 65.25 80 TRP A CA 1
ATOM 584 C C . TRP A 1 80 ? -13.453 14.727 29.912 1.00 65.25 80 TRP A C 1
ATOM 586 O O . TRP A 1 80 ? -14.407 15.197 30.529 1.00 65.25 80 TRP A O 1
ATOM 596 N N . TRP A 1 81 ? -12.499 15.521 29.423 1.00 61.09 81 TRP A N 1
ATOM 597 C CA . TRP A 1 81 ? -12.515 16.979 29.583 1.00 61.09 81 TRP A CA 1
ATOM 598 C C . TRP A 1 81 ? -13.665 17.669 28.864 1.00 61.09 81 TRP A C 1
ATOM 600 O O . TRP A 1 81 ? -14.085 18.752 29.272 1.00 61.09 81 TRP A O 1
ATOM 610 N N . TYR A 1 82 ? -14.215 17.031 27.836 1.00 62.38 82 TYR A N 1
ATOM 611 C CA . TYR A 1 82 ? -15.323 17.591 27.093 1.00 62.38 82 TYR A CA 1
ATOM 612 C C . TYR A 1 82 ? -16.547 16.666 27.137 1.00 62.38 82 TYR A C 1
ATOM 614 O O . TYR A 1 82 ? -16.723 15.806 26.273 1.00 62.38 82 TYR A O 1
ATOM 622 N N . PRO A 1 83 ? -17.441 16.842 28.127 1.00 64.12 83 PRO A N 1
ATOM 623 C CA . PRO A 1 83 ? -18.569 15.943 28.369 1.00 64.12 83 PRO A CA 1
ATOM 624 C C . PRO A 1 83 ? -19.690 16.042 27.318 1.00 64.12 83 PRO A C 1
ATOM 626 O O . PRO A 1 83 ? -20.761 15.470 27.513 1.00 64.12 83 PRO A O 1
ATOM 629 N N . TYR A 1 84 ? -19.484 16.736 26.194 1.00 63.28 84 TYR A N 1
ATOM 630 C CA . TYR A 1 84 ? -20.529 16.979 25.195 1.00 63.28 84 TYR A CA 1
ATOM 631 C C . TYR A 1 84 ? -21.013 15.704 24.489 1.00 63.28 84 TYR A C 1
ATOM 633 O O . TYR A 1 84 ? -22.131 15.680 23.981 1.00 63.28 84 TYR A O 1
ATOM 641 N N . PHE A 1 85 ? -20.227 14.624 24.504 1.00 65.25 85 PHE A N 1
ATOM 642 C CA . PHE A 1 85 ? -20.655 13.324 23.981 1.00 65.25 85 PHE A CA 1
ATOM 643 C C . PHE A 1 85 ? -21.426 12.465 24.994 1.00 65.25 85 PHE A C 1
ATOM 645 O O . PHE A 1 85 ? -22.100 11.515 24.592 1.00 65.25 85 PHE A O 1
ATOM 652 N N . ILE A 1 86 ? -21.381 12.785 26.293 1.00 73.81 86 ILE A N 1
ATOM 653 C CA . ILE A 1 86 ? -22.068 12.011 27.341 1.00 73.81 86 ILE A CA 1
ATOM 654 C C . ILE A 1 86 ? -23.594 11.987 27.123 1.00 73.81 86 ILE A C 1
ATOM 656 O O . ILE A 1 86 ? -24.182 10.906 27.227 1.00 73.81 86 ILE A O 1
ATOM 660 N N . PRO A 1 87 ? -24.265 13.103 26.766 1.00 72.81 87 PRO A N 1
ATOM 661 C CA . PRO A 1 87 ? -25.686 13.079 26.416 1.00 72.81 87 PRO A CA 1
ATOM 662 C C . PRO A 1 87 ? -26.000 12.152 25.232 1.00 72.81 87 PRO A C 1
ATOM 664 O O . PRO A 1 87 ? -26.957 11.378 25.294 1.00 72.81 87 PRO A O 1
ATOM 667 N N . SER A 1 88 ? -25.168 12.172 24.186 1.00 74.31 88 SER A N 1
ATOM 668 C CA . SER A 1 88 ? -25.336 11.321 23.001 1.00 74.31 88 SER A CA 1
ATOM 669 C C . SER A 1 88 ? -25.155 9.839 23.335 1.00 74.31 88 SER A C 1
ATOM 671 O O . SER A 1 88 ? -25.986 9.015 22.953 1.00 74.31 88 SER A O 1
ATOM 673 N N . LEU A 1 89 ? -24.133 9.494 24.124 1.00 76.75 89 LEU A N 1
ATOM 674 C CA . LEU A 1 89 ? -23.888 8.124 24.587 1.00 76.75 89 LEU A CA 1
ATOM 675 C C . LEU A 1 89 ? -25.024 7.604 25.478 1.00 76.75 89 LEU A C 1
ATOM 677 O O . LEU A 1 89 ? -25.469 6.468 25.310 1.00 76.75 89 LEU A O 1
ATOM 681 N N . ARG A 1 90 ? -25.564 8.442 26.374 1.00 79.25 90 ARG A N 1
ATOM 682 C CA . ARG A 1 90 ? -26.755 8.099 27.172 1.00 79.25 90 ARG A CA 1
ATOM 683 C C . ARG A 1 90 ? -27.972 7.818 26.292 1.00 79.25 90 ARG A C 1
ATOM 685 O O . ARG A 1 90 ? -28.712 6.876 26.572 1.00 79.25 90 ARG A O 1
ATOM 692 N N . SER A 1 91 ? -28.177 8.606 25.239 1.00 75.88 91 SER A N 1
ATOM 693 C CA . SER A 1 91 ? -29.292 8.419 24.304 1.00 75.88 91 SER A CA 1
ATOM 694 C C . SER A 1 91 ? -29.193 7.085 23.552 1.00 75.88 91 SER A C 1
ATOM 696 O O . SER A 1 91 ? -30.163 6.324 23.499 1.00 75.88 91 SER A O 1
ATOM 698 N N . ILE A 1 92 ? -27.995 6.738 23.069 1.00 73.00 92 ILE A N 1
ATOM 699 C CA . ILE A 1 92 ? -27.724 5.454 22.405 1.00 73.00 92 ILE A CA 1
ATOM 700 C C . ILE A 1 92 ? -27.980 4.283 23.361 1.00 73.00 92 ILE A C 1
ATOM 702 O O . ILE A 1 92 ? -28.730 3.371 23.020 1.00 73.00 92 ILE A O 1
ATOM 706 N N . LEU A 1 93 ? -27.431 4.322 24.579 1.00 83.38 93 LEU A N 1
ATOM 707 C CA . LEU A 1 93 ? -27.631 3.262 25.577 1.00 83.38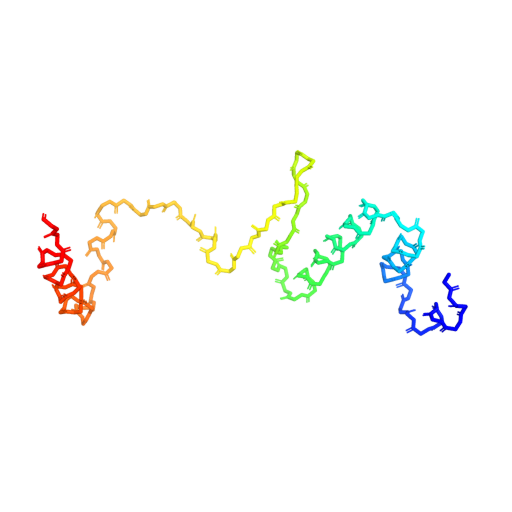 9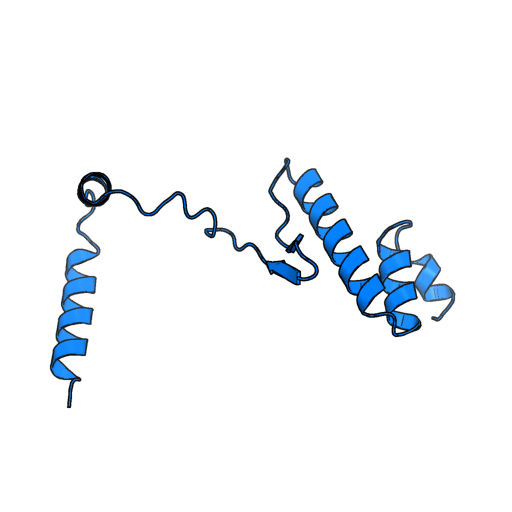3 LEU A CA 1
ATOM 708 C C . LEU A 1 93 ? -29.107 3.071 25.938 1.00 83.38 93 LEU A C 1
ATOM 710 O O . LEU A 1 93 ? -29.582 1.940 26.013 1.00 83.38 93 LEU A O 1
ATOM 714 N N . THR A 1 94 ? -29.851 4.167 26.097 1.00 80.75 94 THR A N 1
ATOM 715 C CA . THR A 1 94 ? -31.294 4.114 26.380 1.00 80.75 94 THR A CA 1
ATOM 716 C C . THR A 1 94 ? -32.064 3.481 25.218 1.00 80.75 94 THR A C 1
ATOM 718 O O . THR A 1 94 ? -33.008 2.723 25.433 1.00 80.75 94 THR A O 1
ATOM 721 N N . THR A 1 95 ? -31.656 3.763 23.980 1.00 77.06 95 THR A N 1
ATOM 722 C CA . THR A 1 95 ? -32.263 3.193 22.768 1.00 77.06 95 THR A CA 1
ATOM 723 C C . THR A 1 95 ? -31.990 1.692 22.667 1.00 77.06 95 THR A C 1
ATOM 725 O O . THR A 1 95 ? -32.908 0.914 22.422 1.00 77.06 95 THR A O 1
ATOM 728 N N . LEU A 1 96 ? -30.756 1.267 22.945 1.00 77.12 96 LEU A N 1
ATOM 729 C CA . LEU A 1 96 ? -30.369 -0.146 22.952 1.00 77.12 96 LEU A CA 1
ATOM 730 C C . LEU A 1 96 ? -31.057 -0.945 24.069 1.00 77.12 96 LEU A C 1
ATOM 732 O O . LEU A 1 96 ? -31.422 -2.096 23.858 1.00 77.12 96 LEU A O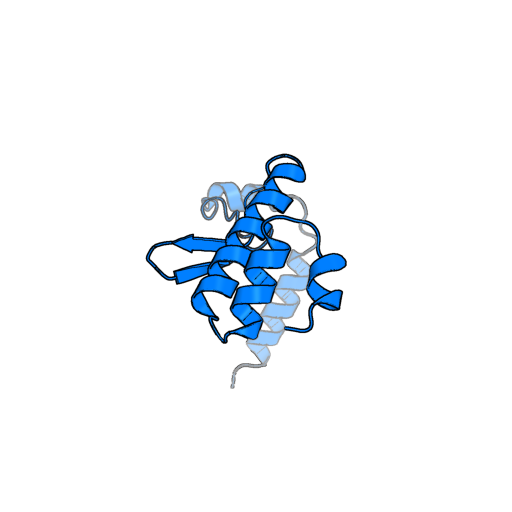 1
ATOM 736 N N . GLN A 1 97 ? -31.280 -0.344 25.240 1.00 74.44 97 GLN A N 1
ATOM 737 C CA . GLN A 1 97 ? -32.026 -0.978 26.333 1.00 74.44 97 GLN A CA 1
ATOM 738 C C . GLN A 1 97 ? -33.514 -1.155 26.010 1.00 74.44 97 GLN A C 1
ATOM 740 O O . GLN A 1 97 ? -34.100 -2.159 26.401 1.00 74.44 97 GLN A O 1
ATOM 745 N N . LYS A 1 98 ? -34.118 -0.207 25.284 1.00 68.75 98 LYS A N 1
ATOM 746 C CA . LYS A 1 98 ? -35.520 -0.282 24.840 1.00 68.75 98 LYS A CA 1
ATOM 747 C C . LYS A 1 98 ? -35.738 -1.238 23.663 1.00 68.75 98 LYS A C 1
ATOM 749 O O . LYS A 1 98 ? -36.861 -1.676 23.456 1.00 68.75 98 LYS A O 1
ATOM 754 N N . GLY A 1 99 ? -34.689 -1.529 22.893 1.00 56.75 99 GLY A N 1
ATOM 755 C CA . GLY A 1 99 ? -34.719 -2.416 21.726 1.00 56.75 99 GLY A CA 1
ATOM 756 C C . GLY A 1 99 ? -34.302 -3.863 22.000 1.00 56.75 99 GLY A C 1
ATOM 757 O O . GLY A 1 99 ? -34.046 -4.599 21.049 1.00 56.75 99 GLY A O 1
ATOM 758 N N . ARG A 1 100 ? -34.186 -4.279 23.266 1.00 46.53 100 ARG A N 1
ATOM 759 C CA . ARG A 1 100 ? -33.949 -5.686 23.611 1.00 46.53 100 ARG A CA 1
ATOM 760 C C . ARG A 1 100 ? -35.293 -6.436 23.581 1.00 46.53 100 ARG A C 1
ATOM 762 O O . ARG A 1 100 ? -36.226 -5.921 24.196 1.00 46.53 100 ARG A O 1
ATOM 769 N N . PRO A 1 101 ? -35.417 -7.577 22.873 1.00 51.00 101 PRO A N 1
ATOM 770 C CA . PRO A 1 101 ? -36.588 -8.443 23.007 1.00 51.00 101 PRO A CA 1
ATOM 771 C C . PRO A 1 101 ? -36.744 -8.953 24.444 1.00 51.00 101 PRO A C 1
ATOM 773 O O . PRO A 1 101 ? -35.708 -9.068 25.147 1.00 51.00 101 PRO A O 1
#

pLDDT: mean 77.78, std 11.8, range [46.53, 94.75]

Radius of gyration: 23.17 Å; chains: 1; bounding box: 47×32×62 Å

Foldseek 3Di:
DPPVVLVPDDPDLRNQLVVCVVVVVVVSNVVSVQVVQQVVCCVVPHHHRQWDQDPNDIDGDDDVSPPPDDDPPVVVVVVCPDVPCVVVVVVVVVVVVVPDD

Organism: NCBI:txid1076125

Secondary structure (DSSP, 8-state):
--HHHHHHSPTTHHHHHHHHHHTT-HHHHHHHHHHHHHHHHHHTTSPPPSEEEETTEEEE--TT----S---HHHHHHTTT-GGGHHHHHHHHHHHHHT--

=== Feature glossary ===
Key to the feature types in this record:

pLDDT. pLDDT is the predicted lDDT-Cα score: AlphaFold's confidence that the local environment of each residue (all inter-atomic distances within 15 Å) is correctly placed. It is a per-residue number between 0 and 100, with higher meaning more reliable.

Radius of gyration, Cα contacts, bounding box. The geometric summary reports three shape descriptors. Rg (radius of gyration) measures how spread out the Cα atoms are about their centre of mass; compact globular proteins have small Rg, elongated or unfolded ones large. Cα contacts (<8 Å, |i−j|>4) count long-range residue pairs in spatial proximity — high for tightly packed folds, near zero for rods or random coil. The bounding-box extents give the protein's footprint along x, y, z in Å.

Backbone torsions (φ/ψ). Backbone dihedral angles. Every residue except chain termini has a φ (preceding-C → N → Cα → C) and a ψ (N → Cα → C → next-N). They are reported in degrees following the IUPAC sign convention. Secondary structure is essentially a statement about which (φ, ψ) basin each residue occupies.

Contact-map, Ramachandran, and PAE plots. Plot images: a contact map (which residues are close in 3D, as an N×N binary image), a Ramachandran scatter (backbone torsion angles, revealing secondary-structure composition at a glance), and — for AlphaFold structures — a PAE heatmap (pairwise prediction confidence).

Predicted aligned error. Predicted Aligned Error (PAE) is an AlphaFold confidence matrix: entry (i, j) is the expected error in the position of residue j, in ångströms, when the prediction is superimposed on the true structure at residue i. Low PAE within a block of residues means that block is internally rigid and well-predicted; high PAE between two blocks means their relative placement is uncertain even if each block individually is confident.

Secondary structure (3-state, P-SEA). Three-state secondary structure (P-SEA) collapses the eight DSSP classes into helix (a), strand (b), and coil (c). P-SEA assigns these from Cα geometry alone — distances and angles — without requiring backbone oxygens, so it works on any Cα trace.

Solvent-accessible surface area. Solvent-accessible surface area (SASA) is the area in Å² traced out by the centre of a 1.4 Å probe sphere (a water molecule) rolled over the protein's van der Waals surface (Shrake–Rupley / Lee–Richards construction). Buried residues have near-zero SASA; fully exposed residues can exceed 200 Å². The total SASA scales roughly with the number of surface residues.

Foldseek 3Di. The Foldseek 3Di string encodes local tertiary geometry as a 20-letter alphabet — one character per residue — derived from the relative positions of nearby Cα atoms. Unlike the amino-acid sequence, 3Di is a direct function of the 3D structure, so two proteins with the same fold have similar 3Di strings even at low sequence identity.

B-factor. For experimental (PDB) structures, the B-factor (temperature factor) quantifies the positional spread of each atom in the crystal — a combination of thermal vibration and static disorder — in units of Å². High B-factors mark flexible loops or poorly resolved regions; low B-factors mark the rigid, well-ordered core.

mmCIF coordinates. The mmCIF block holds the 3D Cartesian coordinates of each backbone atom (N, Cα, C, O) in ångströms. mmCIF is the PDB's canonical archive format — a tagged-loop text representation of the atomic model.

InterPro / GO / CATH / organism. Functional annotations link the protein to curated databases. InterPro entries identify conserved domains and families by matching the sequence against member-database signatures (Pfam, PROSITE, CDD, …). Gene Ontology (GO) terms describe molecular function, biological process, and cellular component in a controlled vocabulary. CATH places the structure in a hierarchical fold classification (Class/Architecture/Topology/Homologous-superfamily). The organism is the source species.

Rendered structure images. Structure images are PyMOL renders from six orthogonal camera directions. Cartoon representation draws helices as coils and strands as arrows; sticks shows the backbone as bonds; surface shows the solvent-excluded envelope. Rainbow coloring maps sequence position to hue (blue→red, N→C); chain coloring assigns a distinct color per polypeptide.

Sequence. This is the polypeptide sequence — one letter per residue, N-terminus first. Length ranges from a few dozen residues for small domains to over a thousand for large multi-domain proteins.

Secondary structure (8-state, DSSP). The SS8 string is DSSP's per-residue secondary-structure call. α-he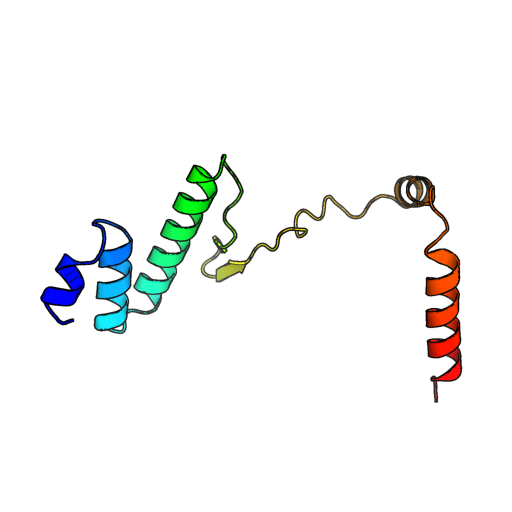lix (H) means an i→i+4 H-bond ladder; β-strand (E) means the residue participates in a β-sheet; 3₁₀ (G) and π (I) are tighter and wider helices; T/S are turns/bends; '-' is loop.

Nearest PDB structures. Structural nearest neighbors (via Foldseek easy-search vs the PDB). Reported per hit: target PDB id, E-value, and alignment TM-score. A TM-score above ~0.5 is the conventional threshold for 'same fold'.